Protein AF-A0A956CVL0-F1 (afdb_monomer_lite)

pLDDT: mean 73.99, std 15.31, range [38.56, 93.94]

Sequence (76 aa):
MRACLVAVLGATLFVGCGVRGNRGLGEPCQSNGDCASEMCVTELFAGSTCKEPCGGNDANCPPGQRCSGVVEGYVT

Secondary structure (DSSP, 8-state):
--EEEEEEETTEEEEEEE----BPTTSB-SSGGGBTTS-EEEETTTEEEE--GGGGSGGGSPTT-------TT---

Radius of gyration: 15.77 Å; chains: 1; bounding box: 45×38×30 Å

Foldseek 3Di:
DWDWDWDDDDPDTDTDIQQQAPDDFFAADDALSNYLQSDWDQDPPSGTTHAHALNQAQVSHDPPDGRPGSPPDPPD

Structure (mmCIF, N/CA/C/O backbone):
data_AF-A0A956CVL0-F1
#
_entry.id   AF-A0A956CVL0-F1
#
loop_
_atom_site.group_PDB
_atom_site.id
_atom_site.type_symbol
_atom_site.label_atom_id
_atom_site.label_alt_id
_atom_site.label_comp_id
_atom_site.label_asym_id
_atom_site.label_entity_id
_atom_site.label_seq_id
_atom_site.pdbx_PDB_ins_code
_atom_site.Cartn_x
_atom_site.Cartn_y
_atom_site.Cartn_z
_atom_site.occupancy
_atom_site.B_iso_or_equiv
_atom_site.auth_seq_id
_atom_site.auth_comp_id
_atom_site.auth_asym_id
_atom_site.auth_atom_id
_atom_site.pdbx_PDB_model_num
ATOM 1 N N . MET A 1 1 ? -10.753 -16.078 -6.778 1.00 44.91 1 MET A N 1
ATOM 2 C CA . MET A 1 1 ? -12.028 -16.697 -6.339 1.00 44.91 1 MET A CA 1
ATOM 3 C C . MET A 1 1 ? -13.091 -15.606 -6.258 1.00 44.91 1 MET A C 1
ATOM 5 O O . MET A 1 1 ? -12.889 -14.633 -5.546 1.00 44.91 1 MET A O 1
ATOM 9 N N . ARG A 1 2 ? -14.143 -15.689 -7.084 1.00 44.97 2 ARG A N 1
ATOM 10 C CA . ARG A 1 2 ? -15.241 -14.705 -7.136 1.00 44.97 2 ARG A CA 1
ATOM 11 C C . ARG A 1 2 ? -16.281 -15.077 -6.082 1.00 44.97 2 ARG A C 1
ATOM 13 O O . ARG A 1 2 ? -16.841 -16.165 -6.169 1.00 44.97 2 ARG A O 1
ATOM 20 N N . ALA A 1 3 ? -16.541 -14.191 -5.127 1.00 54.09 3 ALA A N 1
ATOM 21 C CA . ALA A 1 3 ? -17.669 -14.332 -4.216 1.00 54.09 3 ALA A CA 1
ATOM 22 C C . ALA A 1 3 ? -18.819 -13.486 -4.769 1.00 54.09 3 ALA A C 1
ATOM 24 O O . ALA A 1 3 ? -18.707 -12.264 -4.868 1.00 54.09 3 ALA A O 1
ATOM 25 N N . CYS A 1 4 ? -19.900 -14.136 -5.191 1.00 60.94 4 CYS A N 1
ATOM 26 C CA . CYS A 1 4 ? -21.102 -13.433 -5.621 1.00 60.94 4 CYS A CA 1
ATOM 27 C C . CYS A 1 4 ? -22.146 -13.546 -4.519 1.00 60.94 4 CYS A C 1
ATOM 29 O O . CYS A 1 4 ? -22.544 -14.646 -4.141 1.00 60.94 4 CYS A O 1
ATOM 31 N N . LEU A 1 5 ? -22.562 -12.399 -3.993 1.00 63.12 5 LEU A N 1
ATOM 32 C CA . LEU A 1 5 ? -23.662 -12.314 -3.054 1.00 63.12 5 LEU A CA 1
ATOM 33 C C . LEU A 1 5 ? -24.951 -12.152 -3.856 1.00 63.12 5 LEU A C 1
ATOM 35 O O . LEU A 1 5 ? -25.089 -11.224 -4.657 1.00 63.12 5 LEU A O 1
ATOM 39 N N . VAL A 1 6 ? -25.874 -13.089 -3.658 1.00 68.75 6 VAL A N 1
ATOM 40 C CA . VAL A 1 6 ? -27.210 -13.046 -4.249 1.00 68.75 6 VAL A CA 1
ATOM 41 C C . VAL A 1 6 ? -28.168 -12.596 -3.159 1.00 68.75 6 VAL A C 1
ATOM 43 O O . VAL A 1 6 ? -28.361 -13.306 -2.174 1.00 68.75 6 VAL A O 1
ATOM 46 N N . ALA A 1 7 ? -28.748 -11.412 -3.322 1.00 64.62 7 ALA A N 1
ATOM 47 C CA . ALA A 1 7 ? -29.776 -10.900 -2.426 1.00 64.62 7 ALA A CA 1
ATOM 48 C C . ALA A 1 7 ? -31.118 -10.843 -3.162 1.00 64.62 7 ALA A C 1
ATOM 50 O O . ALA A 1 7 ? -31.203 -10.350 -4.289 1.00 64.62 7 ALA A O 1
ATOM 51 N N . VAL A 1 8 ? -32.169 -11.343 -2.510 1.00 70.44 8 VAL A N 1
ATOM 52 C CA . VAL A 1 8 ? -33.547 -11.271 -3.005 1.00 70.44 8 VAL A CA 1
ATOM 53 C C . VAL 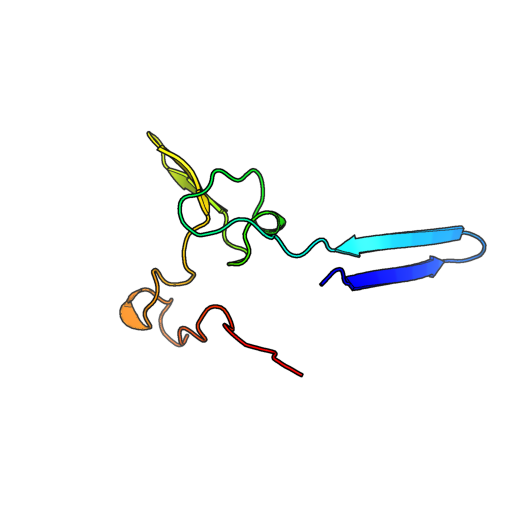A 1 8 ? -34.300 -10.259 -2.151 1.00 70.44 8 VAL A C 1
ATOM 55 O O . VAL A 1 8 ? -34.514 -10.479 -0.960 1.00 70.44 8 VAL A O 1
ATOM 58 N N . LEU A 1 9 ? -34.691 -9.143 -2.761 1.00 66.81 9 LEU A N 1
ATOM 59 C CA . LEU A 1 9 ? -35.574 -8.143 -2.160 1.00 66.81 9 LEU A CA 1
ATOM 60 C C . LEU A 1 9 ? -36.869 -8.131 -2.980 1.00 66.81 9 LEU A C 1
ATOM 62 O O . LEU A 1 9 ? -36.940 -7.545 -4.063 1.00 66.81 9 LEU A O 1
ATOM 66 N N . GLY A 1 10 ? -37.883 -8.844 -2.486 1.00 76.50 10 GLY A N 1
ATOM 67 C CA . GLY A 1 10 ? -39.147 -9.047 -3.200 1.00 76.50 10 GLY A CA 1
ATOM 68 C C . GLY A 1 10 ? -38.999 -10.002 -4.392 1.00 76.50 10 GLY A C 1
ATOM 69 O O . GLY A 1 10 ? -38.475 -11.099 -4.237 1.00 76.50 10 GLY A O 1
ATOM 70 N N . ALA A 1 11 ? -39.462 -9.590 -5.579 1.00 76.50 11 ALA A N 1
ATOM 71 C CA . ALA A 1 11 ? -39.368 -10.370 -6.825 1.00 76.50 11 ALA A CA 1
ATOM 72 C C . ALA A 1 11 ? -38.085 -10.092 -7.642 1.00 76.50 11 ALA A C 1
ATOM 74 O O . ALA A 1 11 ? -37.931 -10.604 -8.750 1.00 76.50 11 ALA A O 1
ATOM 75 N N . THR A 1 12 ? -37.173 -9.269 -7.118 1.00 62.91 12 THR A N 1
ATOM 76 C CA . THR A 1 12 ? -35.975 -8.805 -7.834 1.00 62.91 12 THR A CA 1
ATOM 77 C C . THR A 1 12 ? -34.721 -9.494 -7.299 1.00 62.91 12 THR A C 1
ATOM 79 O O . THR A 1 12 ? -34.487 -9.519 -6.089 1.00 62.91 12 THR A O 1
ATOM 82 N N . LEU A 1 13 ? -33.906 -10.037 -8.208 1.00 60.38 13 LEU A N 1
ATOM 83 C CA . LEU A 1 13 ? -32.620 -10.675 -7.915 1.00 60.38 13 LEU A CA 1
ATOM 84 C C . LEU A 1 13 ? -31.481 -9.664 -8.086 1.00 60.38 13 LEU A C 1
ATOM 86 O O . LEU A 1 13 ? -31.240 -9.186 -9.193 1.00 60.38 13 LEU A O 1
ATOM 90 N N . PHE A 1 14 ? -30.749 -9.378 -7.009 1.00 56.81 14 PHE A N 1
ATOM 91 C CA . PHE A 1 14 ? -29.520 -8.587 -7.053 1.00 56.81 14 PHE A CA 1
ATOM 92 C C . PHE A 1 14 ? -28.319 -9.526 -6.967 1.00 56.81 14 PHE A C 1
ATOM 94 O O . PHE A 1 14 ? -28.097 -10.170 -5.941 1.00 56.81 14 PHE A O 1
ATOM 101 N N . VAL A 1 15 ? -27.543 -9.606 -8.050 1.00 63.81 15 VAL A N 1
ATOM 102 C CA . VAL A 1 15 ? -26.271 -10.339 -8.079 1.00 63.81 15 VAL A CA 1
ATOM 103 C C . VAL A 1 15 ? -25.137 -9.330 -7.949 1.00 63.81 15 VAL A C 1
ATOM 105 O O . VAL A 1 15 ? -24.773 -8.657 -8.912 1.00 63.81 15 VAL A O 1
ATOM 108 N N . GLY A 1 16 ? -24.580 -9.219 -6.746 1.00 57.56 16 GLY A N 1
ATOM 109 C CA . GLY A 1 16 ? -23.362 -8.458 -6.491 1.00 57.56 16 GLY A CA 1
ATOM 110 C C . GLY A 1 16 ? -22.160 -9.392 -6.519 1.00 57.56 16 GLY A C 1
ATOM 111 O O . GLY A 1 16 ? -21.907 -10.095 -5.544 1.00 57.56 16 GLY A O 1
ATOM 112 N N . CYS A 1 17 ? -21.409 -9.429 -7.620 1.00 58.09 17 CYS A N 1
ATOM 113 C CA . CYS A 1 17 ? -20.138 -10.153 -7.653 1.00 58.09 17 CYS A CA 1
ATOM 114 C C . CYS A 1 17 ? -19.008 -9.254 -7.149 1.00 58.09 17 CYS A C 1
ATOM 116 O O . CYS A 1 17 ? -18.544 -8.371 -7.868 1.00 58.09 17 CYS A O 1
ATOM 118 N N . GLY A 1 18 ? -18.541 -9.515 -5.927 1.00 55.19 18 GLY A N 1
ATOM 119 C CA . GLY A 1 18 ? -17.280 -8.979 -5.433 1.00 55.19 18 GLY A CA 1
ATOM 120 C C . GLY A 1 18 ? -16.138 -9.683 -6.157 1.00 55.19 18 GLY A C 1
ATOM 121 O O . GLY A 1 18 ? -15.793 -10.828 -5.850 1.00 55.19 18 GLY A O 1
ATOM 122 N N . VAL A 1 19 ? -15.576 -9.031 -7.172 1.00 57.75 19 VAL A N 1
ATOM 123 C CA . VAL A 1 19 ? -14.336 -9.493 -7.791 1.00 57.75 19 VAL A CA 1
ATOM 124 C C . VAL A 1 19 ? -13.220 -9.103 -6.832 1.00 57.75 19 VAL A C 1
ATOM 126 O O . VAL A 1 19 ? -12.873 -7.934 -6.741 1.00 57.75 19 VAL A O 1
ATOM 129 N N . ARG A 1 20 ? -12.696 -10.070 -6.069 1.00 64.88 20 ARG A N 1
ATOM 130 C CA . ARG A 1 20 ? -11.420 -9.869 -5.381 1.00 64.88 20 ARG A CA 1
ATOM 131 C C . ARG A 1 20 ? -10.355 -9.675 -6.455 1.00 64.88 20 ARG A C 1
ATOM 133 O O . ARG A 1 20 ? -10.285 -10.478 -7.391 1.00 64.88 20 ARG A O 1
ATOM 140 N N . GLY A 1 21 ? -9.592 -8.602 -6.316 1.00 69.75 21 GLY A N 1
ATOM 141 C CA . GLY A 1 21 ? -8.592 -8.186 -7.280 1.00 69.75 21 GLY A CA 1
ATOM 142 C C . GLY A 1 21 ? -7.573 -9.270 -7.566 1.00 69.75 21 GLY A C 1
ATOM 143 O O . GLY A 1 21 ? -7.238 -10.067 -6.691 1.00 69.75 21 GLY A O 1
ATOM 144 N N . ASN A 1 22 ? -7.099 -9.324 -8.806 1.00 81.00 22 ASN A N 1
ATOM 145 C CA . ASN A 1 22 ? -6.051 -10.252 -9.227 1.00 81.00 22 ASN A CA 1
ATOM 146 C C . ASN A 1 22 ? -4.736 -9.541 -9.567 1.00 81.00 22 ASN A C 1
ATOM 148 O O . ASN A 1 22 ? -3.782 -10.213 -9.952 1.00 81.00 22 ASN A O 1
ATOM 152 N N . ARG A 1 23 ? -4.675 -8.209 -9.448 1.00 86.44 23 ARG A N 1
ATOM 153 C CA . ARG A 1 23 ? -3.468 -7.448 -9.766 1.00 86.44 23 ARG A CA 1
ATOM 154 C C . ARG A 1 23 ? -2.441 -7.552 -8.646 1.00 86.44 23 ARG A C 1
ATOM 156 O O . ARG A 1 23 ? -2.781 -7.429 -7.466 1.00 86.44 23 ARG A O 1
ATOM 163 N N . GLY A 1 24 ? -1.199 -7.805 -9.046 1.00 83.56 24 GLY A N 1
ATOM 164 C CA . GLY A 1 24 ? -0.049 -7.920 -8.155 1.00 83.56 24 GLY A CA 1
ATOM 165 C C . GLY A 1 24 ? 0.485 -6.562 -7.708 1.00 83.56 24 GLY A C 1
ATOM 166 O O . GLY A 1 24 ? 0.059 -5.515 -8.182 1.00 83.56 24 GLY A O 1
ATOM 167 N N . LEU A 1 25 ? 1.436 -6.572 -6.783 1.00 87.88 25 LEU A N 1
ATOM 168 C CA . LEU A 1 25 ? 2.084 -5.357 -6.290 1.00 87.88 25 LEU A CA 1
ATOM 169 C C . LEU A 1 25 ? 2.799 -4.610 -7.425 1.00 87.88 25 LEU A C 1
ATOM 171 O O . LEU A 1 25 ? 3.432 -5.226 -8.278 1.00 87.88 25 LEU A O 1
ATOM 175 N N . GLY A 1 26 ? 2.695 -3.281 -7.436 1.00 88.50 26 GLY A N 1
ATOM 176 C CA . GLY A 1 26 ? 3.264 -2.420 -8.477 1.00 88.50 26 GLY A CA 1
ATOM 177 C C . GLY A 1 26 ? 2.450 -2.350 -9.774 1.00 88.50 26 GLY A C 1
ATOM 178 O O . GLY A 1 26 ? 2.693 -1.453 -10.578 1.00 88.50 26 GLY A O 1
ATOM 179 N N . GLU A 1 27 ? 1.457 -3.223 -9.967 1.00 91.50 27 GLU A N 1
ATOM 180 C CA . GLU A 1 27 ? 0.545 -3.131 -11.109 1.00 91.50 27 GLU A CA 1
ATOM 181 C C . GLU A 1 27 ? -0.374 -1.908 -10.984 1.00 91.50 27 GLU A C 1
ATOM 183 O O . GLU A 1 27 ? -0.791 -1.553 -9.874 1.00 91.50 27 GLU A O 1
ATOM 188 N N . PRO A 1 28 ? -0.750 -1.279 -12.110 1.00 91.88 28 PRO A N 1
ATOM 189 C CA . PRO A 1 28 ? -1.691 -0.172 -12.097 1.00 91.88 28 PRO A CA 1
ATOM 190 C C . PRO A 1 28 ? -3.081 -0.642 -11.653 1.00 91.88 28 PRO A C 1
ATOM 192 O O . PRO A 1 28 ? -3.527 -1.725 -12.036 1.00 91.88 28 PRO A O 1
ATOM 195 N N . CYS A 1 29 ? -3.791 0.185 -10.892 1.00 91.81 29 CYS A N 1
ATOM 196 C CA . CYS A 1 29 ? -5.129 -0.102 -10.369 1.00 91.81 29 CYS A CA 1
ATOM 197 C C . CYS A 1 29 ? -6.039 1.130 -10.449 1.00 91.81 29 CYS A C 1
ATOM 199 O O . CYS A 1 29 ? -5.566 2.261 -10.530 1.00 91.81 29 CYS A O 1
ATOM 201 N N . GLN A 1 30 ? -7.357 0.922 -10.445 1.00 90.75 30 GLN A N 1
ATOM 202 C CA . GLN A 1 30 ? -8.352 2.004 -10.399 1.00 90.75 30 GLN A CA 1
ATOM 203 C C . GLN A 1 30 ? -9.083 2.032 -9.057 1.00 90.75 30 GLN A C 1
ATOM 205 O O . GLN A 1 30 ? -9.621 3.059 -8.649 1.00 90.75 30 GLN A O 1
ATOM 210 N N . SER A 1 31 ? -9.141 0.898 -8.371 1.00 88.00 31 SER A N 1
ATOM 211 C CA . SER A 1 31 ? -9.842 0.709 -7.114 1.00 88.00 31 SER A CA 1
ATOM 212 C C . SER A 1 31 ? -9.147 -0.358 -6.277 1.00 88.00 31 SER A C 1
ATOM 214 O O . SER A 1 31 ? -8.467 -1.242 -6.793 1.00 88.00 31 SER A O 1
ATOM 216 N N . ASN A 1 32 ? -9.362 -0.318 -4.963 1.00 84.25 32 ASN A N 1
ATOM 217 C CA . ASN A 1 32 ? -8.823 -1.310 -4.029 1.00 84.25 32 ASN A CA 1
ATOM 218 C C . ASN A 1 32 ? -9.165 -2.748 -4.437 1.00 84.25 32 ASN A C 1
ATOM 220 O O . ASN A 1 32 ? -8.308 -3.622 -4.386 1.00 84.25 32 ASN A O 1
ATOM 224 N N . GLY A 1 33 ? -10.389 -2.967 -4.921 1.00 83.12 33 GLY A N 1
ATOM 225 C CA . GLY A 1 33 ? -10.848 -4.268 -5.402 1.00 83.12 33 GLY A CA 1
ATOM 226 C C . GLY A 1 33 ? -10.145 -4.784 -6.661 1.00 83.12 33 GLY A C 1
ATOM 227 O O . GLY A 1 33 ? -10.359 -5.937 -7.000 1.00 83.12 33 GLY A O 1
ATOM 228 N N . ASP A 1 34 ? -9.309 -3.995 -7.344 1.00 87.38 34 ASP A N 1
ATOM 229 C CA . ASP A 1 34 ? -8.481 -4.485 -8.458 1.00 87.38 34 ASP A CA 1
ATOM 230 C C . ASP A 1 34 ? -7.234 -5.229 -7.967 1.00 87.38 34 ASP A C 1
ATOM 232 O O . ASP A 1 34 ? -6.736 -6.137 -8.639 1.00 87.38 34 ASP A O 1
ATOM 236 N N . CYS A 1 35 ? -6.742 -4.872 -6.781 1.00 87.12 35 CYS A N 1
ATOM 237 C CA . CYS A 1 35 ? -5.517 -5.405 -6.205 1.00 87.12 35 CYS A CA 1
ATOM 238 C C . CYS A 1 35 ? -5.792 -6.672 -5.402 1.00 87.12 35 CYS A C 1
ATOM 240 O O . CYS A 1 35 ? -6.716 -6.715 -4.590 1.00 87.12 35 CYS A O 1
ATOM 242 N N . ALA A 1 36 ? -4.943 -7.688 -5.556 1.00 84.44 36 ALA A N 1
ATOM 243 C CA . ALA A 1 36 ? -4.976 -8.866 -4.688 1.00 84.44 36 ALA A CA 1
ATOM 244 C C . ALA A 1 36 ? -4.739 -8.497 -3.212 1.00 84.44 36 ALA A C 1
ATOM 246 O O . ALA A 1 36 ? -5.271 -9.147 -2.315 1.00 84.44 36 ALA A O 1
ATOM 247 N N . SER A 1 37 ? -3.995 -7.411 -2.976 1.00 79.31 37 SER A N 1
ATOM 248 C CA . SER A 1 37 ? 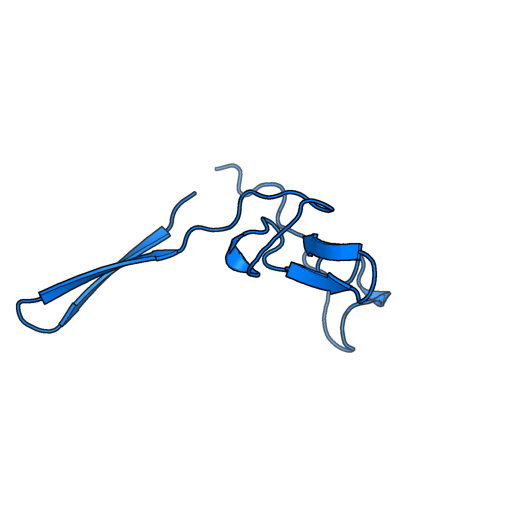-3.765 -6.807 -1.663 1.00 79.31 37 SER A CA 1
ATOM 249 C C . SER A 1 37 ? -4.938 -5.975 -1.128 1.00 79.31 37 SER A C 1
ATOM 251 O O . SER A 1 37 ? -4.849 -5.458 -0.018 1.00 79.31 37 SER A O 1
ATOM 253 N N . GLU A 1 38 ? -6.006 -5.796 -1.914 1.00 84.50 38 GLU A N 1
ATOM 254 C CA . GLU A 1 38 ? -7.142 -4.912 -1.614 1.00 84.50 38 GLU A CA 1
ATOM 255 C C . GLU A 1 38 ? -6.727 -3.449 -1.335 1.00 84.50 38 GLU A C 1
ATOM 257 O O . GLU A 1 38 ? -7.463 -2.686 -0.709 1.00 84.50 38 GLU A O 1
ATOM 262 N N . MET A 1 39 ? -5.544 -3.035 -1.810 1.00 85.75 39 MET A N 1
ATOM 263 C CA . MET A 1 39 ? -4.965 -1.719 -1.544 1.00 85.75 39 MET A CA 1
ATOM 264 C C . MET A 1 39 ? -4.410 -1.085 -2.821 1.00 85.75 39 MET A C 1
ATOM 266 O O . MET A 1 39 ? -3.326 -1.435 -3.290 1.00 85.75 39 MET A O 1
ATOM 270 N N . CYS A 1 40 ? -5.155 -0.116 -3.354 1.00 90.69 40 CYS A N 1
ATOM 271 C CA . CYS A 1 40 ? -4.757 0.710 -4.485 1.00 90.69 40 CYS A CA 1
ATOM 272 C C . CYS A 1 40 ? -4.364 2.101 -3.978 1.00 90.69 40 CYS A C 1
ATOM 274 O O . CYS A 1 40 ? -5.184 2.803 -3.386 1.00 90.69 40 CYS A O 1
ATOM 276 N N . VAL A 1 41 ? -3.109 2.500 -4.181 1.00 90.94 41 VAL A N 1
ATOM 277 C CA . VAL A 1 41 ? -2.579 3.774 -3.676 1.00 90.94 41 VAL A CA 1
ATOM 278 C C . VAL A 1 41 ? -2.213 4.674 -4.841 1.00 90.94 41 VAL A C 1
ATOM 280 O O . VAL A 1 41 ? -1.473 4.269 -5.734 1.00 90.94 41 VAL A O 1
ATOM 283 N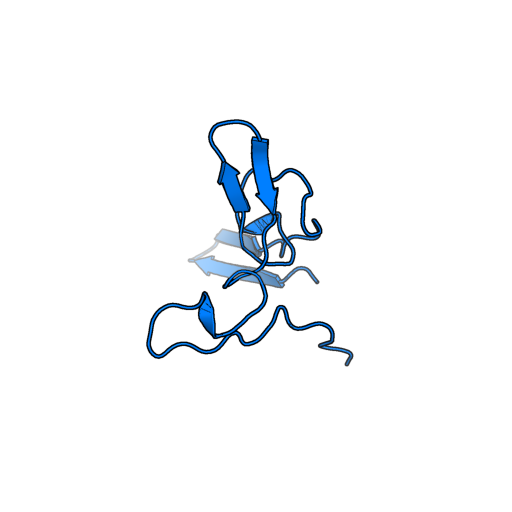 N . THR A 1 42 ? -2.716 5.906 -4.813 1.00 92.75 42 THR A N 1
ATOM 284 C CA . THR A 1 42 ? -2.382 6.941 -5.793 1.00 92.75 42 THR A CA 1
ATOM 285 C C . THR A 1 42 ? -1.199 7.764 -5.307 1.00 92.75 42 THR A C 1
ATOM 287 O O . THR A 1 42 ? -1.292 8.464 -4.300 1.00 92.75 42 THR A O 1
ATOM 290 N N . GLU A 1 43 ? -0.099 7.714 -6.049 1.00 88.12 43 GLU A N 1
ATOM 291 C CA . GLU A 1 43 ? 1.095 8.521 -5.815 1.00 88.12 43 GLU A CA 1
ATOM 292 C C . GLU A 1 43 ? 1.142 9.673 -6.829 1.00 88.12 43 GLU A C 1
ATOM 294 O O . GLU A 1 43 ? 0.899 9.463 -8.019 1.00 88.12 43 GLU A O 1
ATOM 299 N N . LEU A 1 44 ? 1.486 10.890 -6.380 1.00 81.50 44 LEU A N 1
ATOM 300 C CA . LEU A 1 44 ? 1.390 12.116 -7.195 1.00 81.50 44 LEU A CA 1
ATOM 301 C C . LEU A 1 44 ? 2.141 12.058 -8.541 1.00 81.50 44 LEU A C 1
ATOM 303 O O . LEU A 1 44 ? 1.763 12.771 -9.464 1.00 81.50 44 LEU A O 1
ATOM 307 N N . PHE A 1 45 ? 3.178 11.223 -8.661 1.00 81.25 45 PHE A N 1
ATOM 308 C CA . PHE A 1 45 ? 4.016 11.125 -9.866 1.00 81.25 45 PHE A CA 1
ATOM 309 C C . PHE A 1 45 ? 4.050 9.734 -10.511 1.00 81.25 45 PHE A C 1
ATOM 311 O O . PHE A 1 45 ? 4.518 9.609 -11.639 1.00 81.25 45 PHE A O 1
ATOM 318 N N . ALA A 1 46 ? 3.566 8.697 -9.822 1.00 80.12 46 ALA A N 1
ATOM 319 C CA . ALA A 1 46 ? 3.618 7.312 -10.300 1.00 80.12 46 ALA A CA 1
ATOM 320 C C . ALA A 1 46 ? 2.236 6.749 -10.676 1.00 80.12 46 ALA A C 1
ATOM 322 O O . ALA A 1 46 ? 2.142 5.651 -11.222 1.00 80.12 46 ALA A O 1
ATOM 323 N N . GLY A 1 47 ? 1.164 7.505 -10.421 1.00 89.38 47 GLY A N 1
ATOM 324 C CA . GLY A 1 47 ? -0.203 7.051 -10.647 1.00 89.38 47 GLY A CA 1
ATOM 325 C C . GLY A 1 47 ? -0.689 6.100 -9.554 1.00 89.38 47 GLY A C 1
ATOM 326 O O . GLY A 1 47 ? -0.123 6.024 -8.463 1.00 89.38 47 GLY A O 1
ATOM 327 N N . SER A 1 48 ? -1.790 5.411 -9.836 1.00 93.94 48 SER A N 1
ATOM 328 C CA . SER A 1 48 ? -2.431 4.483 -8.903 1.00 93.94 48 SER A CA 1
ATOM 329 C C . SER A 1 48 ? -1.884 3.074 -9.096 1.00 93.94 48 SER A C 1
ATOM 331 O O . SER A 1 48 ? -2.071 2.486 -10.161 1.00 93.94 48 SER A O 1
ATOM 333 N N . THR A 1 49 ? -1.215 2.530 -8.078 1.00 93.12 49 THR A N 1
ATOM 334 C CA . THR A 1 49 ? -0.637 1.177 -8.119 1.00 93.12 49 THR A CA 1
ATOM 335 C C . THR A 1 49 ? -1.010 0.346 -6.896 1.00 93.12 49 THR A C 1
ATOM 337 O O . THR A 1 49 ? -1.286 0.873 -5.814 1.00 93.12 49 THR A O 1
ATOM 340 N N . CYS A 1 50 ? -1.038 -0.973 -7.074 1.00 90.19 50 CYS A N 1
ATOM 341 C CA . CYS A 1 50 ? -1.296 -1.912 -5.993 1.00 90.19 50 CYS A CA 1
ATOM 342 C C . CYS A 1 50 ? -0.115 -1.952 -5.022 1.00 90.19 50 CYS A C 1
ATOM 344 O O . CYS A 1 50 ? 1.031 -2.150 -5.432 1.00 90.19 50 CYS A O 1
ATOM 346 N N . LYS A 1 51 ? -0.391 -1.793 -3.728 1.00 87.50 51 LYS A N 1
ATOM 347 C CA . LYS A 1 51 ? 0.625 -1.799 -2.665 1.00 87.50 51 LYS A CA 1
ATOM 348 C C . LYS A 1 51 ? 0.324 -2.846 -1.609 1.00 87.50 51 LYS A C 1
ATOM 350 O O . LYS A 1 51 ? -0.799 -3.335 -1.506 1.00 87.50 51 LYS A O 1
ATOM 355 N N . GLU A 1 52 ? 1.341 -3.180 -0.825 1.00 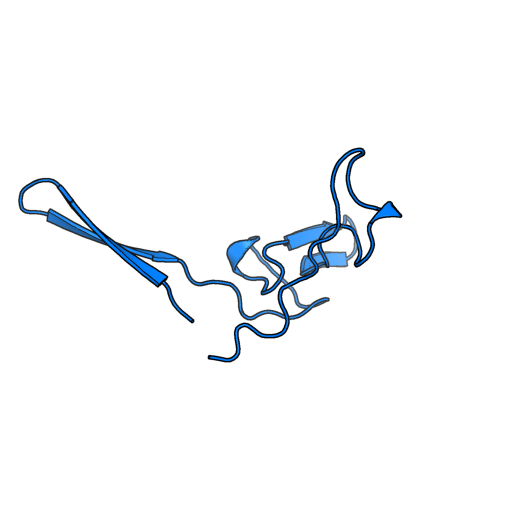85.81 52 GLU A N 1
ATOM 356 C CA . GLU A 1 52 ? 1.176 -4.048 0.333 1.00 85.81 52 GLU A CA 1
ATOM 357 C C . GLU A 1 52 ? 0.516 -3.278 1.477 1.00 85.81 52 GLU A C 1
ATOM 359 O O . GLU A 1 52 ? 0.946 -2.158 1.787 1.00 85.81 52 GLU A O 1
ATOM 364 N N . PRO A 1 53 ? -0.483 -3.871 2.154 1.00 79.81 53 PRO A N 1
ATOM 365 C CA . PRO A 1 53 ? -0.969 -3.326 3.407 1.00 79.81 53 PRO A CA 1
ATOM 366 C C . PRO A 1 53 ? 0.190 -3.255 4.400 1.00 79.81 53 PRO A C 1
ATOM 368 O O . PRO A 1 53 ? 1.029 -4.154 4.479 1.00 79.81 53 PRO A O 1
ATOM 371 N N . CYS A 1 54 ? 0.265 -2.134 5.116 1.00 82.38 54 CYS A N 1
ATOM 372 C CA . CYS A 1 54 ? 1.379 -1.828 6.007 1.00 82.38 54 CYS A CA 1
ATOM 373 C C . CYS A 1 54 ? 2.767 -1.964 5.346 1.00 82.38 54 CYS A C 1
ATOM 375 O O . CYS A 1 54 ? 3.725 -2.350 6.004 1.00 82.38 54 CYS A O 1
ATOM 377 N N . GLY A 1 55 ? 2.909 -1.744 4.034 1.00 80.19 55 GLY A N 1
ATOM 378 C CA . GLY A 1 55 ? 4.204 -1.884 3.352 1.00 80.19 55 GLY A CA 1
ATOM 379 C C . GLY A 1 55 ? 4.919 -3.219 3.622 1.00 80.19 55 GLY A C 1
ATOM 380 O O . GLY A 1 55 ? 6.146 -3.235 3.684 1.00 80.19 55 GLY A O 1
ATOM 381 N N . GLY A 1 56 ? 4.159 -4.289 3.887 1.00 77.31 56 GLY A N 1
ATOM 382 C CA . GLY A 1 56 ? 4.681 -5.629 4.155 1.00 77.31 56 GLY A CA 1
ATOM 383 C C . GLY A 1 56 ? 5.177 -5.885 5.585 1.00 77.31 56 GLY A C 1
ATOM 384 O O . GLY A 1 56 ? 5.696 -6.966 5.852 1.00 77.31 56 GLY A O 1
ATOM 385 N N . ASN A 1 57 ? 5.037 -4.949 6.537 1.00 77.06 57 ASN A N 1
ATOM 386 C CA . ASN A 1 57 ? 5.506 -5.160 7.913 1.00 77.06 57 ASN A CA 1
ATOM 387 C C . ASN A 1 57 ? 4.604 -4.545 9.001 1.00 77.06 57 ASN A C 1
ATOM 389 O O . ASN A 1 57 ? 3.830 -3.625 8.765 1.00 77.06 57 ASN A O 1
ATOM 393 N N . ASP A 1 58 ? 4.737 -5.040 10.236 1.00 79.56 58 ASP A N 1
ATOM 394 C CA . ASP A 1 58 ? 4.003 -4.521 11.401 1.00 79.56 58 ASP A CA 1
ATOM 395 C C . ASP A 1 58 ? 4.340 -3.060 11.739 1.00 79.56 58 ASP A C 1
ATOM 397 O O . ASP A 1 58 ? 3.518 -2.350 12.312 1.00 79.56 58 ASP A O 1
ATOM 401 N N . ALA A 1 59 ? 5.566 -2.620 11.439 1.00 81.00 59 ALA A N 1
ATOM 402 C CA . ALA A 1 59 ? 6.079 -1.306 11.834 1.00 81.00 59 ALA A CA 1
ATOM 403 C C . ALA A 1 59 ? 5.403 -0.152 11.079 1.00 81.00 59 ALA A C 1
ATOM 405 O O . ALA A 1 59 ? 5.303 0.958 11.594 1.00 81.00 59 ALA A O 1
ATOM 406 N N . ASN A 1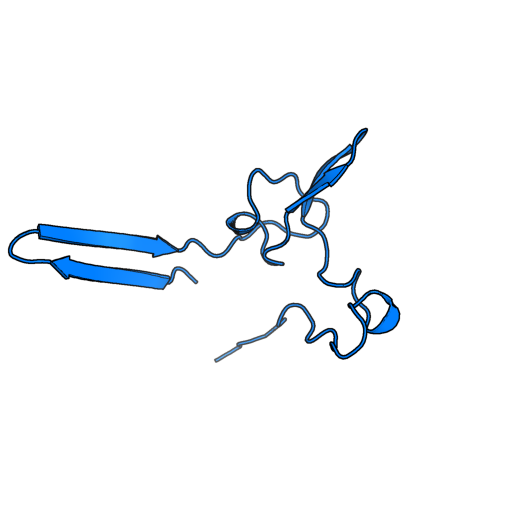 60 ? 4.926 -0.433 9.873 1.00 80.88 60 ASN A N 1
ATOM 407 C CA . ASN A 1 60 ? 4.204 0.496 9.017 1.00 80.88 60 ASN A CA 1
ATOM 408 C C . ASN A 1 60 ? 2.678 0.363 9.186 1.00 80.88 60 ASN A C 1
ATOM 410 O O . ASN A 1 60 ? 1.924 1.069 8.513 1.00 80.88 60 ASN A O 1
ATOM 414 N N . CYS A 1 61 ? 2.203 -0.547 10.047 1.00 81.19 61 CYS A N 1
ATOM 415 C CA . CYS A 1 61 ? 0.797 -0.592 10.423 1.00 81.19 61 CYS A CA 1
ATOM 416 C C . CYS A 1 61 ? 0.478 0.512 11.446 1.00 81.19 61 CYS A C 1
ATOM 418 O O . CYS A 1 61 ? 1.334 0.889 12.251 1.00 81.19 61 CYS A O 1
ATOM 420 N N . PRO A 1 62 ? -0.778 0.994 11.487 1.00 78.31 62 PRO A N 1
ATOM 421 C CA . PRO A 1 62 ? -1.248 1.841 12.575 1.00 78.31 62 PRO A CA 1
ATOM 422 C C . PRO A 1 62 ? -0.973 1.202 13.949 1.00 78.31 62 PRO A C 1
ATOM 424 O O . PRO A 1 62 ? -1.049 -0.026 14.081 1.00 78.31 62 PRO A O 1
ATOM 427 N N . PRO A 1 63 ? -0.699 2.008 14.991 1.00 79.12 63 PRO A N 1
ATOM 428 C CA . PRO A 1 63 ? -0.430 1.487 16.325 1.00 79.12 63 PRO A CA 1
ATOM 429 C C . PRO A 1 63 ? -1.596 0.625 16.821 1.00 79.12 63 PRO A C 1
ATOM 431 O O . PRO A 1 63 ? -2.760 1.007 16.716 1.00 79.12 63 PRO A O 1
ATOM 434 N N . GLY A 1 64 ? -1.271 -0.555 17.354 1.00 78.44 64 GLY A N 1
ATOM 435 C CA . GLY A 1 64 ? -2.255 -1.545 17.801 1.00 78.44 64 GLY A CA 1
ATOM 436 C C . GLY A 1 64 ? -2.727 -2.523 16.719 1.00 78.44 64 GLY A C 1
ATOM 437 O O . GLY A 1 64 ? -3.445 -3.461 17.051 1.00 78.44 64 GLY A O 1
ATOM 438 N N . GLN A 1 65 ? -2.304 -2.364 15.460 1.00 77.56 65 GLN A N 1
ATOM 439 C CA . GLN A 1 65 ? -2.544 -3.352 14.406 1.00 77.56 65 GLN A CA 1
ATOM 440 C C . GLN A 1 65 ? -1.302 -4.214 14.129 1.00 77.56 65 GLN A C 1
ATOM 442 O O . GLN A 1 65 ? -0.165 -3.864 14.463 1.00 77.56 65 GLN A O 1
ATOM 447 N N . ARG A 1 66 ? -1.541 -5.392 13.552 1.00 77.75 66 ARG A N 1
ATOM 448 C CA . ARG A 1 66 ? -0.523 -6.325 13.063 1.00 77.75 66 ARG A CA 1
ATOM 449 C C . ARG A 1 66 ? -0.741 -6.525 11.571 1.00 77.75 66 ARG A C 1
ATOM 451 O O . ARG A 1 66 ? -1.883 -6.638 11.126 1.00 77.75 66 ARG A O 1
ATOM 458 N N . CYS A 1 67 ? 0.342 -6.582 10.814 1.00 76.25 67 CYS A N 1
ATOM 459 C CA . CYS A 1 67 ? 0.319 -6.957 9.419 1.00 76.25 67 CYS A CA 1
ATOM 460 C C . CYS A 1 67 ? -0.009 -8.449 9.360 1.00 76.25 67 CYS A C 1
ATOM 462 O O . CYS A 1 67 ? 0.841 -9.300 9.601 1.00 76.25 67 CYS A O 1
ATOM 464 N N . SER A 1 68 ? -1.262 -8.778 9.050 1.00 70.12 68 SER A N 1
ATOM 465 C CA . SER A 1 68 ? -1.694 -10.171 8.875 1.00 70.12 68 SER A CA 1
ATOM 466 C C . SER A 1 68 ? -1.169 -10.799 7.571 1.00 70.12 68 SER A C 1
ATOM 468 O O . SER A 1 68 ? -1.569 -11.913 7.229 1.00 70.12 68 SER A O 1
ATOM 470 N N . GLY A 1 69 ? -0.303 -10.087 6.837 1.00 62.50 69 GLY A N 1
ATOM 471 C CA . GLY A 1 69 ? 0.064 -10.396 5.462 1.00 62.50 69 GLY A CA 1
ATOM 472 C C . GLY A 1 69 ? -1.123 -10.270 4.503 1.00 62.50 69 GLY A C 1
ATOM 473 O O . GLY A 1 69 ? -2.289 -10.215 4.899 1.00 62.50 69 GLY A O 1
ATOM 474 N N . VAL A 1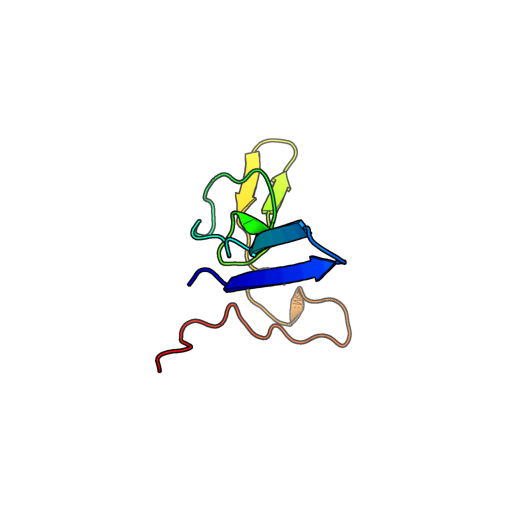 70 ? -0.829 -10.246 3.205 1.00 54.44 70 VAL A N 1
ATOM 475 C CA . VAL A 1 70 ? -1.792 -10.756 2.224 1.00 54.44 70 VAL A CA 1
ATOM 476 C C . VAL A 1 70 ? -1.754 -12.266 2.419 1.00 54.44 70 VAL A C 1
ATOM 478 O O . VAL A 1 70 ? -0.664 -12.831 2.434 1.00 54.44 70 VAL A O 1
ATOM 481 N N . VAL A 1 71 ? -2.890 -12.921 2.650 1.00 47.03 71 VAL A N 1
ATOM 482 C CA . VAL A 1 71 ? -2.901 -14.374 2.862 1.00 47.03 71 VAL A CA 1
ATOM 483 C C . VAL A 1 71 ? -2.475 -15.070 1.563 1.00 47.03 71 VAL A C 1
ATOM 485 O O . VAL A 1 71 ? -3.307 -15.396 0.717 1.00 47.03 71 VAL A O 1
ATOM 488 N N . GLU A 1 72 ? -1.171 -15.276 1.382 1.00 42.91 72 GLU A N 1
ATOM 489 C CA . GLU A 1 72 ? -0.611 -16.258 0.461 1.00 42.91 72 GLU A CA 1
ATOM 490 C C . GLU A 1 72 ? -0.969 -17.636 1.019 1.00 42.91 72 GLU A C 1
ATOM 492 O O . GLU A 1 72 ? -0.273 -18.192 1.864 1.00 42.91 72 GLU A O 1
ATOM 497 N N . GLY A 1 73 ? -2.113 -18.165 0.585 1.00 39.06 73 GLY A N 1
ATOM 498 C CA . GLY A 1 73 ? -2.438 -19.573 0.788 1.00 39.06 73 GLY A CA 1
ATOM 499 C C . GLY A 1 73 ? -3.615 -19.878 1.706 1.00 39.06 73 GLY A C 1
ATOM 500 O O . GLY A 1 73 ? -3.488 -20.701 2.607 1.00 39.06 73 GLY A O 1
ATOM 501 N N . TYR A 1 74 ? -4.818 -19.411 1.362 1.00 38.97 74 TYR A N 1
ATOM 502 C CA . TYR A 1 74 ? -5.953 -20.337 1.485 1.00 38.97 74 TYR A CA 1
ATOM 503 C C . TYR A 1 74 ? -5.855 -21.364 0.345 1.00 38.97 74 TYR A C 1
ATOM 505 O O . TYR A 1 74 ? -6.579 -21.289 -0.645 1.00 38.97 74 TYR A O 1
ATOM 513 N N . VAL A 1 75 ? -4.889 -22.280 0.463 1.00 41.66 75 VAL A N 1
ATOM 514 C CA . VAL A 1 75 ? -4.911 -23.571 -0.226 1.00 41.66 75 VAL A CA 1
ATOM 515 C C . VAL A 1 75 ? -5.856 -24.442 0.593 1.00 41.66 75 VAL A C 1
ATOM 517 O O . VAL A 1 75 ? -5.531 -24.814 1.719 1.00 41.66 75 VAL A O 1
ATOM 520 N N . THR A 1 76 ? -7.052 -24.688 0.063 1.00 38.56 76 THR A N 1
ATOM 521 C CA . THR A 1 76 ? -7.870 -25.846 0.456 1.00 38.56 76 THR A CA 1
ATOM 522 C C . THR A 1 76 ? -7.356 -27.087 -0.244 1.00 38.56 76 THR A C 1
ATOM 524 O O . THR A 1 76 ? -7.082 -26.955 -1.461 1.00 38.56 76 THR A O 1
#